Protein AF-A0A1J9Q4S0-F1 (afdb_monomer)

Mean predicted aligned error: 16.77 Å

Radius of gyration: 26.94 Å; Cα contacts (8 Å, |Δi|>4): 151; chains: 1; bounding box: 65×68×78 Å

Sequence (137 aa):
MNNRLQGSQPGSHLQGAFRLENVSTGARTVMIIFKAREKEKWIDTYKMIINPSEPSDRSMVERMAKKNARNQQATFYDKNLKLITPAQCLDTVIKDEINTVFMTFGGVLNVNEEMVASMSQNTNSERKQERKIKCCV

Organism: NCBI:txid1447872

Secondary structure (DSSP, 8-state):
-----------------------SSS---EEEEEEEEETTEEEEEEEEEE-TT-HHHHHHHHHHHHHHHHHH-EEEE-TT--EE-TTHHHHHHHHHS--EEEEEE-S-----TTTTTT-------------------

pLDDT: mean 73.54, std 23.04, range [34.03, 98.12]

Solvent-accessible surface area (backbone atoms only — not comparable to full-atom values): 9020 Å² total; per-residue (Å²): 141,87,84,89,83,90,78,81,86,79,78,95,71,94,72,91,69,88,73,82,77,86,83,80,82,96,71,73,67,47,62,40,34,34,24,36,58,54,94,94,42,77,41,85,71,46,78,45,80,34,36,78,89,38,68,68,42,49,49,49,53,27,52,52,40,48,50,38,32,70,78,42,40,40,45,41,20,44,92,85,67,46,81,48,54,45,80,43,55,62,60,51,22,66,74,66,69,68,32,45,35,38,32,40,62,70,50,84,81,72,76,51,95,59,78,74,77,67,78,68,68,86,82,72,81,85,87,84,90,76,84,84,83,82,77,88,133

Foldseek 3Di:
DDDDDDDDDDDDDDDDDPPPPDPDDDFDWAKAFEWEDDPPDTHGDDIDTAGPVDVVRLVVQLVVQVCCCPPQVKWKAAPVRDTDHSSCSVVSCVVVVPSYIYIYGPPPPPPPVCPVVPVDDDPDDDDDDDDPDDDDD

Nearest PDB structures (foldseek):
  8ohd-assembly1_D  TM=5.954E-01  e=1.541E-02  Homo sapiens
  8tyy-assembly1_A  TM=4.791E-01  e=4.625E-02  Ensifer aridi
  1v5o-assembly1_A  TM=4.300E-01  e=1.388E-01  Mus musculus
  2n7d-assembly1_A  TM=4.710E-01  e=2.826E-01  Homo sapiens
  5y3t-assembly1_A  TM=4.853E-01  e=5.056E-01  Mus musculus

Structure (mmCIF, N/CA/C/O backbone):
data_AF-A0A1J9Q4S0-F1
#
_entry.id   AF-A0A1J9Q4S0-F1
#
loop_
_atom_site.group_PDB
_atom_site.id
_atom_site.type_symbol
_atom_site.label_atom_id
_atom_site.label_alt_id
_atom_site.label_comp_id
_atom_site.label_asym_id
_atom_site.label_entity_id
_atom_site.label_seq_id
_atom_site.pdbx_PDB_ins_code
_atom_site.Cartn_x
_atom_site.Cartn_y
_atom_site.Cartn_z
_atom_site.occupancy
_atom_site.B_iso_or_equiv
_atom_site.auth_seq_id
_atom_site.auth_comp_id
_atom_site.auth_asym_id
_atom_site.auth_atom_id
_atom_site.pdbx_PDB_model_num
ATOM 1 N N . MET A 1 1 ? 5.193 61.489 -31.996 1.00 43.75 1 MET A N 1
ATOM 2 C CA . MET A 1 1 ? 4.305 60.597 -32.771 1.00 43.75 1 MET A CA 1
ATOM 3 C C . MET A 1 1 ? 4.065 59.386 -31.899 1.00 43.75 1 MET A C 1
ATOM 5 O O . MET A 1 1 ? 4.974 58.602 -31.672 1.00 43.75 1 MET A O 1
ATOM 9 N N . ASN A 1 2 ? 2.883 59.344 -31.303 1.00 39.38 2 ASN A N 1
ATOM 10 C CA . ASN A 1 2 ? 2.501 58.446 -30.221 1.00 39.38 2 ASN A CA 1
ATOM 11 C C . ASN A 1 2 ? 1.472 57.496 -30.828 1.00 39.38 2 ASN A C 1
ATOM 13 O O . ASN A 1 2 ? 0.568 58.036 -31.447 1.00 39.38 2 ASN A O 1
ATOM 17 N N . ASN A 1 3 ? 1.606 56.173 -30.660 1.00 41.22 3 ASN A N 1
ATOM 18 C CA . ASN A 1 3 ? 0.576 55.123 -30.838 1.00 41.22 3 ASN A CA 1
ATOM 19 C C . ASN A 1 3 ? 1.169 53.804 -30.277 1.00 41.22 3 ASN A C 1
ATOM 21 O O . ASN A 1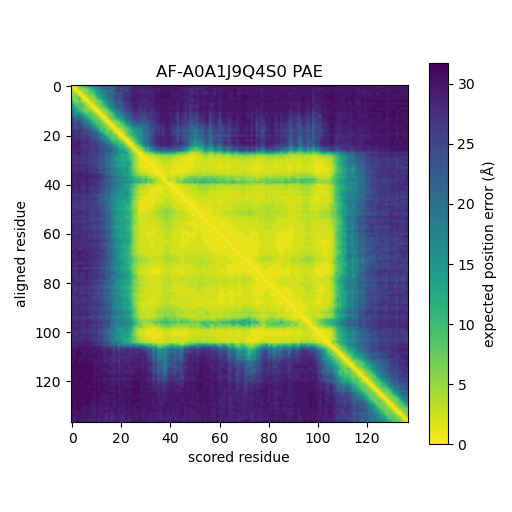 3 ? 2.129 53.290 -30.835 1.00 41.22 3 ASN A O 1
ATOM 25 N N . ARG A 1 4 ? 0.880 53.398 -29.031 1.00 46.50 4 ARG A N 1
ATOM 26 C CA . ARG A 1 4 ? -0.192 52.482 -28.571 1.00 46.50 4 ARG A CA 1
ATOM 27 C C . ARG A 1 4 ? -0.118 51.057 -29.153 1.00 46.50 4 ARG A C 1
ATOM 29 O O . ARG A 1 4 ? -0.639 50.808 -30.230 1.00 46.50 4 ARG A O 1
ATOM 36 N N . LEU A 1 5 ? 0.355 50.110 -28.339 1.00 50.00 5 LEU A N 1
ATOM 37 C CA . LEU A 1 5 ? -0.162 48.739 -28.303 1.00 50.00 5 LEU A CA 1
ATOM 38 C C . LEU A 1 5 ? -0.461 48.380 -26.843 1.00 50.00 5 LEU A C 1
ATOM 40 O O . LEU A 1 5 ? 0.433 48.250 -26.013 1.00 50.00 5 LEU A O 1
ATOM 44 N N . GLN A 1 6 ? -1.756 48.301 -26.543 1.00 51.53 6 GLN A N 1
ATOM 45 C CA . GLN A 1 6 ? -2.282 47.620 -25.369 1.00 51.53 6 GLN A CA 1
ATOM 46 C C . GLN A 1 6 ? -2.227 46.117 -25.656 1.00 51.53 6 GLN A C 1
ATOM 48 O O . GLN A 1 6 ? -2.715 45.678 -26.694 1.00 51.53 6 GLN A O 1
ATOM 53 N N . GLY A 1 7 ? -1.655 45.346 -24.738 1.00 41.56 7 GLY A N 1
ATOM 54 C CA . GLY A 1 7 ? -1.707 43.890 -24.737 1.00 41.56 7 GLY A CA 1
ATOM 55 C C . GLY A 1 7 ? -1.926 43.433 -23.305 1.00 41.56 7 GLY A C 1
ATOM 56 O O . GLY A 1 7 ? -1.049 43.584 -22.463 1.00 41.56 7 GLY A O 1
ATOM 57 N N . SER A 1 8 ? -3.145 42.989 -23.032 1.00 43.41 8 SER A N 1
ATOM 58 C CA . SER A 1 8 ? -3.701 42.660 -21.726 1.00 43.41 8 SER A CA 1
ATOM 59 C C . SER A 1 8 ? -2.884 41.629 -20.944 1.00 43.41 8 SER A C 1
ATOM 61 O O . SER A 1 8 ? -2.493 40.598 -21.485 1.00 43.41 8 SER A O 1
ATOM 63 N N . GLN A 1 9 ? -2.741 41.847 -19.634 1.00 55.47 9 GLN A N 1
ATOM 64 C CA . GLN A 1 9 ? -2.638 40.734 -18.692 1.00 55.47 9 GLN A CA 1
ATOM 65 C C . GLN A 1 9 ? -3.972 39.972 -18.674 1.00 55.47 9 GLN A C 1
ATOM 67 O O . GLN A 1 9 ? -5.029 40.586 -18.527 1.00 55.47 9 GLN A O 1
ATOM 72 N N . PRO A 1 10 ? -3.920 38.639 -18.698 1.00 50.66 10 PRO A N 1
ATOM 73 C CA . PRO A 1 10 ? -4.704 37.822 -17.789 1.00 50.66 10 PRO A CA 1
ATOM 74 C C . PRO A 1 10 ? -3.706 37.072 -16.897 1.00 50.66 10 PRO A C 1
ATOM 76 O O . PRO A 1 10 ? -2.730 36.494 -17.355 1.00 50.66 10 PRO A O 1
ATOM 79 N N . GLY A 1 11 ? -3.810 37.179 -15.582 1.00 36.50 11 GLY A N 1
ATOM 80 C CA . GLY A 1 11 ? -4.942 36.606 -14.876 1.00 36.50 11 GLY A CA 1
ATOM 81 C C . GLY A 1 11 ? -4.510 35.216 -14.436 1.00 36.50 11 GLY A C 1
ATOM 82 O O . GLY A 1 11 ? -4.615 34.247 -15.177 1.00 36.50 11 GLY A O 1
ATOM 83 N N . SER A 1 12 ? -3.963 35.155 -13.230 1.00 51.81 12 SER A N 1
ATOM 84 C CA . SER A 1 12 ? -3.743 33.929 -12.481 1.00 51.81 12 SER A CA 1
ATOM 85 C C . SER A 1 12 ? -5.009 33.068 -12.485 1.00 51.81 12 SER A C 1
ATOM 87 O O . SER A 1 12 ? -6.004 33.427 -11.855 1.00 51.81 12 SER A O 1
ATOM 89 N N . HIS A 1 13 ? -4.958 31.912 -13.141 1.00 49.53 13 HIS A N 1
ATOM 90 C CA . HIS A 1 13 ? -5.856 30.809 -12.836 1.00 49.53 13 HIS A CA 1
ATOM 91 C C . HIS A 1 13 ? -5.027 29.535 -12.729 1.00 49.53 13 HIS A C 1
ATOM 93 O O . HIS A 1 13 ? -4.618 28.931 -13.717 1.00 49.53 13 HIS A O 1
ATOM 99 N N . LEU A 1 14 ? -4.738 29.165 -11.484 1.00 54.69 14 LEU A N 1
ATOM 100 C CA . LEU A 1 14 ? -4.278 27.836 -11.125 1.00 54.69 14 LEU A CA 1
ATOM 101 C C . LEU A 1 14 ? -5.348 26.836 -11.576 1.00 54.69 14 LEU A C 1
ATOM 103 O O . LEU A 1 14 ? -6.363 26.675 -10.904 1.00 54.69 14 LEU A O 1
ATOM 107 N N . GLN A 1 15 ? -5.117 26.146 -12.689 1.00 43.56 15 GLN A N 1
ATOM 108 C CA . GLN A 1 15 ? -5.780 24.878 -12.954 1.00 43.56 15 GLN A CA 1
ATOM 109 C C . GLN A 1 15 ? -4.712 23.796 -12.929 1.00 43.56 15 GLN A C 1
ATOM 111 O O . GLN A 1 15 ? -3.897 23.657 -13.839 1.00 43.56 15 GLN A O 1
ATOM 116 N N . GLY A 1 16 ? -4.688 23.081 -11.806 1.00 50.78 16 GLY A N 1
ATOM 117 C CA . GLY A 1 16 ? -3.845 21.923 -11.605 1.00 50.78 16 GLY A CA 1
ATOM 118 C C . GLY A 1 16 ? -4.115 20.876 -12.676 1.00 50.78 16 GLY A C 1
ATOM 119 O O . GLY A 1 16 ? -5.166 20.247 -12.706 1.00 50.78 16 GLY A O 1
ATOM 120 N N . ALA A 1 17 ? -3.117 20.658 -13.513 1.00 41.38 17 ALA A N 1
ATOM 121 C CA . ALA A 1 17 ? -2.879 19.383 -14.148 1.00 41.38 17 ALA A CA 1
ATOM 122 C C . ALA A 1 17 ? -1.363 19.220 -14.185 1.00 41.38 17 ALA A C 1
ATOM 124 O O . ALA A 1 17 ? -0.691 19.759 -15.061 1.00 41.38 17 ALA A O 1
ATOM 125 N N . PHE A 1 18 ? -0.812 18.490 -13.215 1.00 45.09 18 PHE A N 1
ATOM 126 C CA . PHE A 1 18 ? 0.517 17.913 -13.374 1.00 45.09 18 PHE A CA 1
ATOM 127 C C . PHE A 1 18 ? 0.405 16.864 -14.485 1.00 45.09 18 PHE A C 1
ATOM 129 O O . PHE A 1 18 ? 0.200 15.680 -14.223 1.00 45.09 18 PHE A O 1
ATOM 136 N N . ARG A 1 19 ? 0.450 17.299 -15.748 1.00 51.28 19 ARG A N 1
ATOM 137 C CA . ARG A 1 19 ? 0.717 16.390 -16.855 1.00 51.28 19 ARG A CA 1
ATOM 138 C C . ARG A 1 19 ? 2.177 15.985 -16.709 1.00 51.28 19 ARG A C 1
ATOM 140 O O . ARG A 1 19 ? 3.077 16.758 -17.013 1.00 51.28 19 ARG A O 1
ATOM 147 N N . LEU A 1 20 ? 2.390 14.790 -16.166 1.00 51.81 20 LEU A N 1
ATOM 148 C CA . LEU A 1 20 ? 3.648 14.064 -16.291 1.00 51.81 20 LEU A CA 1
ATOM 149 C C . LEU A 1 20 ? 3.836 13.760 -17.782 1.00 51.81 20 LEU A C 1
ATOM 151 O O . LEU A 1 20 ? 3.408 12.719 -18.278 1.00 51.81 20 LEU A O 1
ATOM 155 N N . GLU A 1 21 ? 4.409 14.705 -18.522 1.00 46.03 21 GLU A N 1
ATOM 156 C CA . GLU A 1 21 ? 4.900 14.431 -19.866 1.00 46.03 21 GLU A CA 1
ATOM 157 C C . GLU A 1 21 ? 6.186 13.614 -19.739 1.00 46.03 21 GLU A C 1
ATOM 159 O O . GLU A 1 21 ? 7.279 14.130 -19.523 1.00 46.03 21 GLU A O 1
ATOM 164 N N . ASN A 1 22 ? 6.026 12.293 -19.825 1.00 53.22 22 ASN A N 1
ATOM 165 C CA . ASN A 1 22 ? 7.128 11.356 -19.979 1.00 53.22 22 ASN A CA 1
ATOM 166 C C . ASN A 1 22 ? 7.663 11.438 -21.412 1.00 53.22 22 ASN A C 1
ATOM 168 O O . ASN A 1 22 ? 7.254 10.668 -22.279 1.00 53.22 22 ASN A O 1
ATOM 172 N N . VAL A 1 23 ? 8.626 12.325 -21.646 1.00 51.47 23 VAL A N 1
ATOM 173 C CA . VAL A 1 23 ? 9.587 12.176 -22.743 1.00 51.47 23 VAL A CA 1
ATOM 174 C C . VAL A 1 23 ? 10.992 12.306 -22.170 1.00 51.47 23 VAL A C 1
ATOM 176 O O . VAL A 1 23 ? 11.527 13.396 -22.019 1.00 51.47 23 VAL A O 1
ATOM 179 N N . SER A 1 24 ? 11.566 11.157 -21.806 1.00 46.94 24 SER A N 1
ATOM 180 C CA . SER A 1 24 ? 12.912 10.732 -22.211 1.00 46.94 24 SER A CA 1
ATOM 181 C C . SER A 1 24 ? 13.267 9.412 -21.509 1.00 46.94 24 SER A C 1
ATOM 183 O O . SER A 1 24 ? 1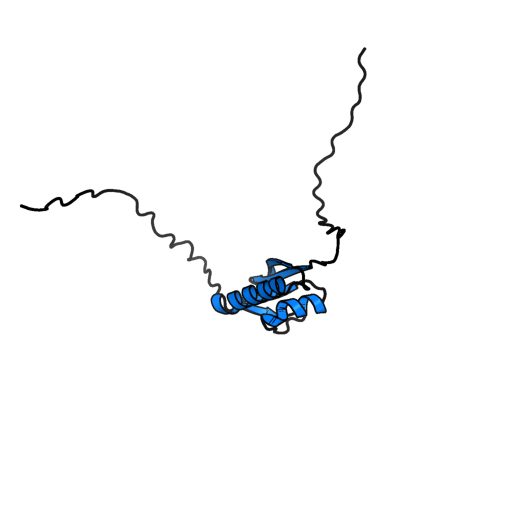3.461 9.367 -20.301 1.00 46.94 24 SER A O 1
ATOM 185 N N . THR A 1 25 ? 13.347 8.341 -22.302 1.00 49.34 25 THR A N 1
ATOM 186 C CA . THR A 1 25 ? 14.129 7.111 -22.062 1.00 49.34 25 THR A CA 1
ATOM 187 C C . THR A 1 25 ? 13.836 6.287 -20.786 1.00 49.34 25 THR A C 1
ATOM 189 O O . THR A 1 25 ? 14.422 6.480 -19.730 1.00 49.34 25 THR A O 1
ATOM 192 N N . GLY A 1 26 ? 13.006 5.243 -20.924 1.00 54.16 26 GLY A N 1
ATOM 193 C CA . GLY A 1 26 ? 13.203 3.956 -20.227 1.00 54.16 26 GLY A CA 1
ATOM 194 C C . GLY A 1 26 ? 12.663 3.748 -18.802 1.00 54.16 26 GLY A C 1
ATOM 195 O O . GLY A 1 26 ? 12.557 2.595 -18.393 1.00 54.16 26 GLY A O 1
ATOM 196 N N . ALA A 1 27 ? 12.260 4.781 -18.061 1.00 60.81 27 ALA A N 1
ATOM 197 C CA . ALA A 1 27 ? 11.777 4.631 -16.680 1.00 60.81 27 ALA A CA 1
ATOM 198 C C . ALA A 1 27 ? 10.376 5.234 -16.496 1.00 60.81 27 ALA A C 1
ATOM 200 O O . ALA A 1 27 ? 10.212 6.451 -16.457 1.00 60.81 27 ALA A O 1
ATOM 201 N N . ARG A 1 28 ? 9.341 4.390 -16.373 1.00 81.50 28 ARG A N 1
ATOM 202 C CA . ARG A 1 28 ? 7.988 4.849 -16.015 1.00 81.50 28 ARG A CA 1
ATOM 203 C C . ARG A 1 28 ? 7.920 5.029 -14.501 1.00 81.50 28 ARG A C 1
ATOM 205 O O . ARG A 1 28 ? 7.835 4.047 -13.772 1.00 81.50 28 ARG A O 1
ATOM 212 N N . THR A 1 29 ? 7.960 6.270 -14.032 1.00 88.06 29 THR A N 1
ATOM 213 C CA . THR A 1 29 ? 7.721 6.579 -12.620 1.00 88.06 29 THR A CA 1
ATOM 214 C C . THR A 1 29 ? 6.226 6.534 -12.303 1.00 88.06 29 THR A C 1
ATOM 216 O O . THR A 1 29 ? 5.382 6.893 -13.126 1.00 88.06 29 THR A O 1
ATOM 219 N N . VAL A 1 30 ? 5.889 6.073 -11.100 1.00 89.00 30 VAL A N 1
ATOM 220 C CA . VAL A 1 30 ? 4.528 6.036 -10.560 1.00 89.00 30 VAL A CA 1
ATOM 221 C C . VAL A 1 30 ? 4.498 6.769 -9.225 1.00 89.00 30 VAL A C 1
ATOM 223 O O . VAL A 1 30 ? 5.447 6.705 -8.442 1.00 89.00 30 VAL A O 1
ATOM 226 N N . MET A 1 31 ? 3.411 7.487 -8.959 1.00 93.12 31 MET A N 1
ATOM 227 C CA . MET A 1 31 ? 3.181 8.111 -7.659 1.00 93.12 31 MET A CA 1
ATOM 228 C C . MET A 1 31 ? 2.339 7.169 -6.809 1.00 93.12 31 MET A C 1
ATOM 230 O O . MET A 1 31 ? 1.191 6.919 -7.146 1.00 93.12 31 MET A O 1
ATOM 234 N N . ILE A 1 32 ? 2.884 6.688 -5.699 1.00 94.69 32 ILE A N 1
ATOM 235 C CA . ILE A 1 32 ? 2.164 5.881 -4.713 1.00 94.69 32 ILE A CA 1
ATOM 236 C C . ILE A 1 32 ? 1.667 6.779 -3.593 1.00 94.69 32 ILE A C 1
ATOM 238 O O . ILE A 1 32 ? 2.435 7.564 -3.036 1.00 94.69 32 ILE A O 1
ATOM 242 N N . ILE A 1 33 ? 0.395 6.628 -3.241 1.00 96.12 33 ILE A N 1
ATOM 243 C CA . ILE A 1 33 ? -0.266 7.357 -2.164 1.00 96.12 33 ILE A CA 1
ATOM 244 C C . ILE A 1 33 ? -0.647 6.370 -1.060 1.00 96.12 33 ILE A C 1
ATOM 246 O O . ILE A 1 33 ? -1.406 5.434 -1.286 1.00 96.12 33 ILE A O 1
ATOM 250 N N . PHE A 1 34 ? -0.162 6.597 0.156 1.00 96.56 34 PHE A N 1
ATOM 251 C CA . PHE A 1 34 ? -0.639 5.899 1.347 1.00 96.56 34 PHE A CA 1
ATOM 252 C C . PHE A 1 34 ? -1.699 6.751 2.026 1.00 96.56 34 PHE A C 1
ATOM 254 O O . PHE A 1 34 ? -1.409 7.884 2.417 1.00 96.56 34 PHE A O 1
ATOM 261 N N . LYS A 1 35 ? -2.906 6.207 2.182 1.00 95.94 35 LYS A N 1
ATOM 262 C CA . LYS A 1 35 ? -4.014 6.881 2.855 1.00 95.94 35 LYS A CA 1
ATOM 263 C C . LYS A 1 35 ? -4.248 6.301 4.239 1.00 95.94 35 LYS A C 1
ATOM 265 O O . LYS A 1 35 ? -4.605 5.128 4.343 1.00 95.94 35 LYS A O 1
ATOM 270 N N . ALA A 1 36 ? -4.094 7.106 5.286 1.00 94.81 36 ALA A N 1
ATOM 271 C CA . ALA A 1 36 ? -4.482 6.706 6.633 1.00 94.81 36 ALA A CA 1
ATOM 272 C C . ALA A 1 36 ? -5.977 6.923 6.868 1.00 94.81 36 ALA A C 1
ATOM 274 O O . ALA A 1 36 ? -6.579 7.865 6.339 1.00 94.81 36 ALA A O 1
ATOM 275 N N . ARG A 1 37 ? -6.579 6.065 7.693 1.00 91.06 37 ARG A N 1
ATOM 276 C CA . ARG A 1 37 ? -7.908 6.315 8.248 1.00 91.06 37 ARG A CA 1
ATOM 277 C C . ARG A 1 37 ? -7.792 7.281 9.422 1.00 91.06 37 ARG A C 1
ATOM 279 O O . ARG A 1 37 ? -7.262 6.917 10.468 1.00 91.06 37 ARG A O 1
ATOM 286 N N . GLU A 1 38 ? -8.346 8.474 9.267 1.00 87.25 38 GLU A N 1
ATOM 287 C CA . GLU A 1 38 ? -8.515 9.440 10.349 1.00 87.25 38 GLU A CA 1
ATOM 288 C C . GLU A 1 38 ? -10.007 9.663 10.583 1.00 87.25 38 GLU A C 1
ATOM 290 O O . GLU A 1 38 ? -10.723 10.152 9.702 1.00 87.25 38 GLU A O 1
ATOM 295 N N . LYS A 1 39 ? -10.494 9.284 11.772 1.00 83.31 39 LYS A N 1
ATOM 296 C CA . LYS A 1 39 ? -11.929 9.263 12.097 1.00 83.31 39 LYS A CA 1
ATOM 297 C C . LYS A 1 39 ? -12.703 8.482 11.019 1.00 83.31 39 LYS A C 1
ATOM 299 O O . LYS A 1 39 ? -12.535 7.271 10.868 1.00 83.31 39 LYS A O 1
ATOM 304 N N . GLU A 1 40 ? -13.501 9.187 10.219 1.00 84.19 40 GLU A N 1
ATOM 305 C CA . GLU A 1 40 ? -14.338 8.619 9.164 1.00 84.19 40 GLU A CA 1
ATOM 306 C C . GLU A 1 40 ? -13.842 8.903 7.736 1.00 84.19 40 GLU A C 1
ATOM 308 O O . GLU A 1 40 ? -14.532 8.596 6.759 1.00 84.19 40 GLU A O 1
ATOM 313 N N . LYS A 1 41 ? -12.634 9.456 7.581 1.00 90.50 41 LYS A N 1
ATOM 314 C CA . LYS A 1 41 ? -12.090 9.860 6.279 1.00 90.50 41 LYS A CA 1
ATOM 315 C C . LYS A 1 41 ? -10.747 9.196 5.996 1.00 90.50 41 LYS A C 1
ATOM 317 O O . LYS A 1 41 ? -9.980 8.880 6.898 1.00 90.50 41 LYS A O 1
ATOM 322 N N . TRP A 1 42 ? -10.487 8.967 4.713 1.00 92.25 42 TRP A N 1
ATOM 323 C CA . TRP A 1 42 ? -9.189 8.517 4.217 1.00 92.25 42 TRP A CA 1
ATOM 324 C C . TRP A 1 42 ? -8.386 9.736 3.777 1.00 92.25 42 TRP A C 1
ATOM 326 O O . TRP A 1 42 ? -8.817 10.446 2.867 1.00 92.25 42 TRP A O 1
ATOM 336 N N . ILE A 1 43 ? -7.248 9.978 4.423 1.00 93.94 43 ILE A N 1
ATOM 337 C CA . ILE A 1 43 ? -6.408 11.159 4.202 1.00 93.94 43 ILE A CA 1
ATOM 338 C C . ILE A 1 43 ? -5.072 10.722 3.609 1.00 93.94 43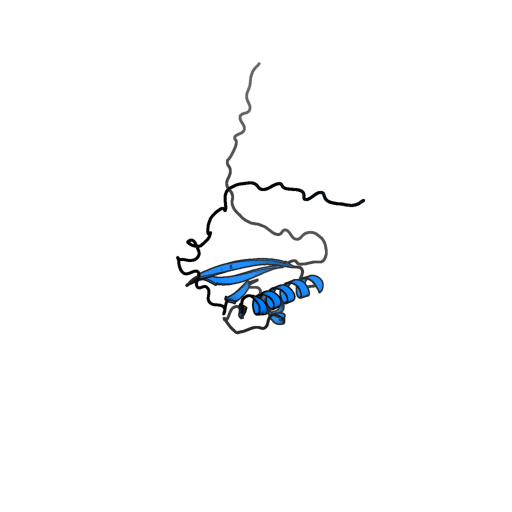 ILE A C 1
ATOM 340 O O . ILE A 1 43 ? -4.483 9.752 4.076 1.00 93.94 43 ILE A O 1
ATOM 344 N N . ASP A 1 44 ? -4.590 11.429 2.586 1.00 95.38 44 ASP A N 1
ATOM 345 C CA . ASP A 1 44 ? -3.263 11.203 2.009 1.00 95.38 44 ASP A CA 1
ATOM 346 C C . ASP A 1 44 ? -2.178 11.490 3.062 1.00 95.38 44 ASP A C 1
ATOM 348 O O . ASP A 1 44 ? -1.950 12.641 3.424 1.00 95.38 44 ASP A O 1
ATOM 352 N N . THR A 1 45 ? -1.486 10.457 3.533 1.00 95.31 45 THR A N 1
ATOM 353 C CA . THR A 1 45 ? -0.469 10.566 4.591 1.00 95.31 45 THR A CA 1
ATOM 354 C C . THR A 1 45 ? 0.945 10.553 4.028 1.00 95.31 45 THR A C 1
ATOM 356 O O . THR A 1 45 ? 1.787 11.345 4.442 1.00 95.31 45 THR A O 1
ATOM 359 N N . TYR A 1 46 ? 1.219 9.673 3.060 1.00 95.44 46 TYR A N 1
ATOM 360 C CA . TYR A 1 46 ? 2.517 9.608 2.387 1.00 95.44 46 TYR A CA 1
ATOM 361 C C . TYR A 1 46 ? 2.333 9.581 0.877 1.00 95.44 46 TYR A C 1
ATOM 363 O O . TYR A 1 46 ? 1.438 8.910 0.366 1.00 95.44 46 TYR A O 1
ATOM 371 N N . LYS A 1 47 ? 3.208 10.292 0.165 1.00 95.50 47 LYS A N 1
ATOM 372 C CA . LYS A 1 47 ? 3.283 10.288 -1.298 1.00 95.50 47 LYS A CA 1
ATOM 373 C C . LYS A 1 47 ? 4.714 9.988 -1.703 1.00 95.50 47 LYS A C 1
ATOM 375 O O . LYS A 1 47 ? 5.637 10.627 -1.205 1.00 95.50 47 LYS A O 1
ATOM 380 N N . MET A 1 48 ? 4.898 9.004 -2.571 1.00 94.50 48 MET A N 1
ATOM 381 C CA . MET A 1 48 ? 6.214 8.562 -3.022 1.00 94.50 48 MET A CA 1
ATOM 382 C C . MET A 1 48 ? 6.205 8.464 -4.540 1.00 94.50 48 MET A C 1
ATOM 384 O O . MET A 1 48 ? 5.378 7.749 -5.096 1.00 94.50 48 MET A O 1
ATOM 388 N N . ILE A 1 49 ? 7.110 9.174 -5.208 1.00 93.75 49 ILE A N 1
ATOM 389 C CA . ILE A 1 49 ? 7.369 8.975 -6.636 1.00 93.75 49 ILE A CA 1
ATOM 390 C C . ILE A 1 49 ? 8.464 7.925 -6.729 1.00 93.75 49 ILE A C 1
ATOM 392 O O . ILE A 1 49 ? 9.530 8.102 -6.145 1.00 93.75 49 ILE A O 1
ATOM 396 N N . ILE A 1 50 ? 8.177 6.830 -7.418 1.00 92.44 50 ILE A N 1
ATOM 397 C CA . ILE A 1 50 ? 9.075 5.685 -7.523 1.00 92.44 50 ILE A CA 1
ATOM 398 C C . ILE A 1 50 ? 9.121 5.172 -8.955 1.00 92.44 50 ILE A C 1
ATOM 400 O O . ILE A 1 50 ? 8.123 5.231 -9.668 1.00 92.44 50 ILE A O 1
ATOM 404 N N . ASN A 1 51 ? 10.252 4.624 -9.376 1.00 92.06 51 ASN A N 1
ATOM 405 C CA . ASN A 1 51 ? 10.325 3.763 -10.544 1.00 92.06 51 ASN A CA 1
ATOM 406 C C . ASN A 1 51 ? 10.149 2.304 -10.087 1.00 92.06 51 ASN A C 1
ATOM 408 O O . ASN A 1 51 ? 11.040 1.767 -9.430 1.00 92.06 51 ASN A O 1
ATOM 412 N N . PRO A 1 52 ? 9.040 1.622 -10.433 1.00 88.69 52 PRO A N 1
ATOM 413 C CA . PRO A 1 52 ? 8.836 0.225 -10.066 1.00 88.69 52 PRO A CA 1
ATOM 414 C C . PRO A 1 52 ? 9.971 -0.695 -10.516 1.00 88.69 52 PRO A C 1
ATOM 416 O O . PRO A 1 52 ? 10.259 -1.677 -9.838 1.00 88.69 52 PRO A O 1
ATOM 419 N N . SER A 1 53 ? 10.619 -0.399 -11.642 1.00 89.62 53 SER A N 1
ATOM 420 C CA . SER A 1 53 ? 11.718 -1.215 -12.162 1.00 89.62 53 SER A CA 1
ATOM 421 C C . SER A 1 53 ? 13.000 -1.092 -11.334 1.00 89.62 53 SER A C 1
ATOM 423 O O . SER A 1 53 ? 13.832 -1.991 -11.408 1.00 89.62 53 SER A O 1
ATOM 425 N N . GLU A 1 54 ? 13.149 -0.040 -10.519 1.00 92.31 54 GLU A N 1
ATOM 426 C CA . GLU A 1 54 ? 14.333 0.171 -9.682 1.00 92.31 54 GLU A CA 1
ATOM 427 C C . GLU A 1 54 ? 14.203 -0.563 -8.341 1.00 92.31 54 GLU A C 1
ATOM 429 O O . GLU A 1 54 ? 13.339 -0.224 -7.522 1.00 92.31 54 GLU A O 1
ATOM 434 N N . PRO A 1 55 ? 15.083 -1.535 -8.037 1.00 93.31 55 PRO A N 1
ATOM 435 C CA . PRO A 1 55 ? 15.033 -2.271 -6.775 1.00 93.31 55 PRO A CA 1
ATOM 436 C C . PRO A 1 55 ? 15.184 -1.376 -5.537 1.00 93.31 55 PRO A C 1
ATOM 438 O O . PRO A 1 55 ? 14.602 -1.672 -4.490 1.00 93.31 55 PRO A O 1
ATOM 441 N N . SER A 1 56 ? 15.943 -0.278 -5.645 1.00 94.88 56 SER A N 1
ATOM 442 C CA . SER A 1 56 ? 16.104 0.712 -4.573 1.00 94.88 56 SER A CA 1
ATOM 443 C C . SER A 1 56 ? 14.768 1.317 -4.168 1.00 94.88 56 SER A C 1
ATOM 445 O O . SER A 1 56 ? 14.469 1.416 -2.978 1.00 94.88 56 SER A O 1
ATOM 447 N N . ASP A 1 57 ? 13.939 1.652 -5.150 1.00 94.00 57 ASP A N 1
ATOM 448 C CA . ASP A 1 57 ? 12.659 2.306 -4.933 1.00 94.00 57 ASP A CA 1
ATOM 449 C C . ASP A 1 57 ? 11.645 1.336 -4.337 1.00 94.00 57 ASP A C 1
ATOM 451 O O . ASP A 1 57 ? 10.951 1.681 -3.375 1.00 94.00 57 ASP A O 1
ATOM 455 N N . ARG A 1 58 ? 11.637 0.079 -4.808 1.00 93.88 58 ARG A N 1
ATOM 456 C CA . ARG A 1 58 ? 10.853 -0.991 -4.167 1.00 93.88 58 ARG A CA 1
ATOM 457 C C . ARG A 1 58 ? 11.260 -1.156 -2.701 1.00 93.88 58 ARG A C 1
ATOM 459 O O . ARG A 1 58 ? 10.403 -1.192 -1.815 1.00 93.88 58 ARG A O 1
ATOM 466 N N . SER A 1 59 ? 12.568 -1.181 -2.430 1.00 95.88 59 SER A N 1
ATOM 467 C CA . SER A 1 59 ? 13.105 -1.298 -1.071 1.00 95.88 59 SER A CA 1
ATOM 468 C C . SER A 1 59 ? 12.721 -0.109 -0.186 1.00 95.88 59 SER A C 1
ATOM 470 O O . SER A 1 59 ? 12.418 -0.295 0.993 1.00 95.88 59 SER A O 1
ATOM 472 N N . MET A 1 60 ? 12.692 1.113 -0.728 1.00 96.62 60 MET A N 1
ATOM 473 C CA . MET A 1 60 ? 12.258 2.304 0.010 1.00 96.62 60 MET A CA 1
ATOM 474 C C . MET A 1 60 ? 10.798 2.201 0.457 1.00 96.62 60 MET A C 1
ATOM 476 O O . MET A 1 60 ? 10.508 2.454 1.629 1.00 96.62 60 MET A O 1
ATOM 480 N N . VAL A 1 61 ? 9.896 1.784 -0.438 1.00 96.31 61 VAL A N 1
ATOM 481 C CA . VAL A 1 61 ? 8.468 1.592 -0.123 1.00 96.31 61 VAL A CA 1
ATOM 482 C C . VAL A 1 61 ? 8.298 0.550 0.983 1.00 96.31 61 VAL A C 1
ATOM 484 O O . VAL A 1 61 ? 7.622 0.798 1.984 1.00 96.31 61 VAL A O 1
ATOM 487 N N . GLU A 1 62 ? 8.971 -0.593 0.856 1.00 97.44 62 GLU A N 1
ATOM 488 C CA . GLU A 1 62 ? 8.893 -1.664 1.847 1.00 97.44 62 GLU A CA 1
ATOM 489 C C . GLU A 1 62 ? 9.472 -1.238 3.207 1.00 97.44 62 GLU A C 1
ATOM 491 O O . GLU A 1 62 ? 8.871 -1.502 4.251 1.00 97.44 62 GLU A O 1
ATOM 496 N N . ARG A 1 63 ? 10.625 -0.552 3.228 1.00 97.94 63 ARG A N 1
ATOM 497 C CA . ARG A 1 63 ? 11.244 -0.038 4.464 1.00 97.94 63 ARG A CA 1
ATOM 498 C C . ARG A 1 63 ? 10.340 0.964 5.167 1.00 97.94 63 ARG A C 1
ATOM 500 O O . ARG A 1 63 ? 10.209 0.902 6.390 1.00 97.94 63 ARG A O 1
ATOM 507 N N . MET A 1 64 ? 9.702 1.853 4.409 1.00 97.44 64 MET A N 1
ATOM 508 C CA . MET A 1 64 ? 8.740 2.813 4.939 1.00 97.44 64 MET A CA 1
ATOM 509 C C . MET A 1 64 ? 7.544 2.097 5.572 1.00 97.44 64 MET A C 1
ATOM 511 O O . MET A 1 64 ? 7.210 2.356 6.730 1.00 97.44 64 MET A O 1
ATOM 515 N N . ALA A 1 65 ? 6.944 1.139 4.865 1.00 97.31 65 ALA A N 1
ATOM 516 C CA . ALA A 1 65 ? 5.821 0.364 5.382 1.00 97.31 65 ALA A CA 1
ATOM 517 C C . ALA A 1 65 ? 6.211 -0.454 6.629 1.00 97.31 65 ALA A C 1
ATOM 519 O O . ALA A 1 65 ? 5.520 -0.404 7.646 1.00 97.31 65 ALA A O 1
ATOM 520 N N . LYS A 1 66 ? 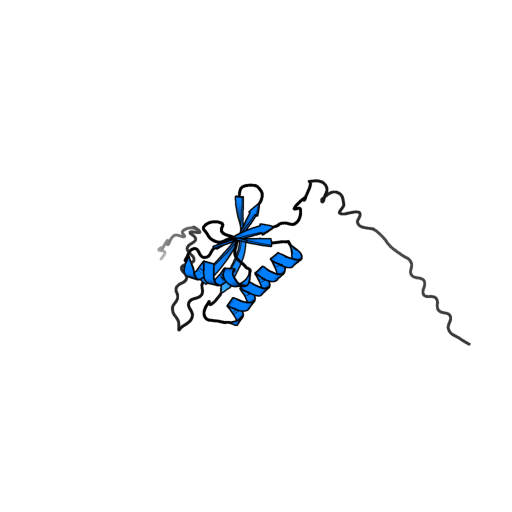7.375 -1.120 6.622 1.00 98.12 66 LYS A N 1
ATOM 521 C CA . LYS A 1 66 ? 7.917 -1.845 7.787 1.00 98.12 66 LYS A CA 1
ATOM 522 C C . LYS A 1 66 ? 8.151 -0.930 8.989 1.00 98.12 66 LYS A C 1
ATOM 524 O O . LYS A 1 66 ? 7.847 -1.321 10.113 1.00 98.12 66 LYS A O 1
ATOM 529 N N . LYS A 1 67 ? 8.690 0.275 8.777 1.00 96.75 67 LYS A N 1
ATOM 530 C CA . LYS A 1 67 ? 8.922 1.253 9.850 1.00 96.75 67 LYS A CA 1
ATOM 531 C C . LYS A 1 67 ? 7.605 1.694 10.487 1.00 96.75 67 LYS A C 1
ATOM 533 O O . LYS A 1 67 ? 7.518 1.742 11.709 1.00 96.75 67 LYS A O 1
ATOM 538 N N . ASN A 1 68 ? 6.580 1.957 9.680 1.00 95.06 68 ASN A N 1
ATOM 539 C CA . ASN A 1 68 ? 5.258 2.341 10.176 1.00 95.06 68 ASN A CA 1
ATOM 540 C C . ASN A 1 68 ? 4.540 1.181 10.879 1.00 95.06 68 ASN A C 1
ATOM 542 O O . ASN A 1 68 ? 3.959 1.387 11.942 1.00 95.06 68 ASN A O 1
ATOM 546 N N . ALA A 1 69 ? 4.650 -0.046 10.361 1.00 95.25 69 ALA A N 1
ATOM 547 C CA . ALA A 1 69 ? 4.125 -1.237 11.032 1.00 95.25 69 ALA A CA 1
ATOM 548 C C . ALA A 1 69 ? 4.719 -1.409 12.436 1.00 95.25 69 ALA A C 1
ATOM 550 O O . ALA A 1 69 ? 4.002 -1.697 13.385 1.00 95.25 69 ALA A O 1
ATOM 551 N N . ARG A 1 70 ? 6.032 -1.193 12.583 1.00 94.44 70 ARG A N 1
ATOM 552 C CA . ARG A 1 70 ? 6.733 -1.354 13.866 1.00 94.44 70 ARG A CA 1
ATOM 553 C C . ARG A 1 70 ? 6.465 -0.206 14.834 1.00 94.44 70 ARG A C 1
ATOM 555 O O . ARG A 1 70 ? 6.164 -0.449 15.994 1.00 94.44 70 ARG A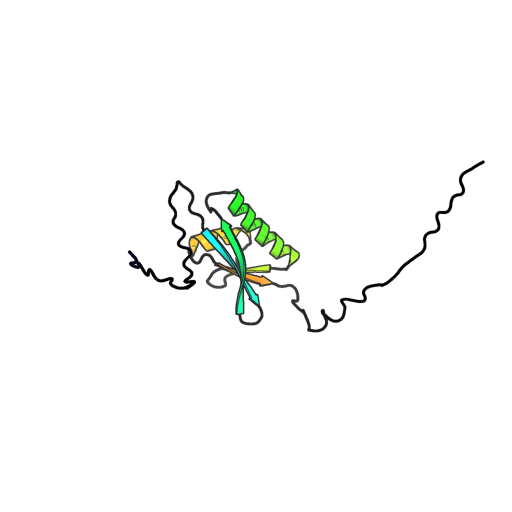 O 1
ATOM 562 N N . ASN A 1 71 ? 6.595 1.033 14.366 1.00 93.06 71 ASN A N 1
ATOM 563 C CA . ASN A 1 71 ? 6.621 2.201 15.250 1.00 93.06 71 ASN A CA 1
ATOM 564 C C . ASN A 1 71 ? 5.228 2.771 15.528 1.00 93.06 71 ASN A C 1
ATOM 566 O O . ASN A 1 71 ? 5.030 3.410 16.553 1.00 93.06 71 ASN A O 1
ATOM 570 N N . GLN A 1 72 ? 4.286 2.583 14.603 1.00 91.44 72 GLN A N 1
ATOM 571 C CA . GLN A 1 72 ? 2.942 3.169 14.663 1.00 91.44 72 GLN A CA 1
ATOM 572 C C . GLN A 1 72 ? 1.845 2.098 14.589 1.00 91.44 72 GLN A C 1
ATOM 574 O O . GLN A 1 72 ? 0.665 2.424 14.476 1.00 91.44 72 GLN A O 1
ATOM 579 N N . GLN A 1 73 ? 2.228 0.814 14.632 1.00 93.25 73 GLN A N 1
ATOM 580 C CA . GLN A 1 73 ? 1.310 -0.322 14.511 1.00 93.25 73 GLN A CA 1
ATOM 581 C C . GLN A 1 73 ? 0.441 -0.216 13.245 1.00 93.25 73 GLN A C 1
ATOM 583 O O . GLN A 1 73 ? -0.751 -0.522 13.256 1.00 93.25 73 GLN A O 1
ATOM 588 N N . ALA A 1 74 ? 1.027 0.291 12.155 1.00 94.81 74 ALA A N 1
ATOM 589 C CA . ALA A 1 74 ? 0.317 0.475 10.899 1.00 94.81 74 ALA A CA 1
ATOM 590 C C . ALA A 1 74 ? -0.033 -0.875 10.258 1.00 94.81 74 ALA A C 1
ATOM 592 O O . ALA A 1 74 ? 0.826 -1.740 10.079 1.00 94.81 74 ALA A O 1
ATOM 593 N N . THR A 1 75 ? -1.295 -1.015 9.872 1.00 96.12 75 THR A N 1
ATOM 594 C CA . THR A 1 75 ? -1.834 -2.143 9.109 1.00 96.12 75 THR A CA 1
ATOM 595 C C . THR A 1 75 ? -2.182 -1.659 7.707 1.00 96.12 75 THR A C 1
ATOM 597 O O . THR A 1 75 ? -2.731 -0.568 7.585 1.00 96.12 75 THR A O 1
ATOM 600 N N . PHE A 1 76 ? -1.858 -2.429 6.664 1.00 96.69 76 PHE A N 1
ATOM 601 C CA . PHE A 1 76 ? -1.983 -2.012 5.261 1.00 96.69 76 PHE A CA 1
ATOM 602 C C . PHE A 1 76 ? -3.040 -2.826 4.518 1.00 96.69 76 PHE A C 1
ATOM 604 O O . PHE A 1 76 ? -3.185 -4.024 4.761 1.00 96.69 76 PHE A O 1
ATOM 611 N N . TYR A 1 77 ? -3.730 -2.187 3.575 1.00 95.88 77 TYR A N 1
ATOM 612 C CA . TYR A 1 77 ? -4.808 -2.786 2.800 1.00 95.88 77 TYR A CA 1
ATOM 613 C C . TYR A 1 77 ? -4.754 -2.393 1.319 1.00 95.88 77 TYR A C 1
ATOM 615 O O . TYR A 1 77 ? -4.292 -1.304 0.962 1.00 95.88 77 TYR A O 1
ATOM 623 N N . ASP A 1 78 ? -5.261 -3.285 0.468 1.00 94.88 78 ASP A N 1
ATOM 624 C CA . ASP A 1 78 ? -5.479 -3.038 -0.960 1.00 94.88 78 ASP A CA 1
ATOM 625 C C . ASP A 1 78 ? -6.750 -2.204 -1.232 1.00 94.88 78 ASP A C 1
ATOM 627 O O . ASP A 1 78 ? -7.441 -1.755 -0.312 1.00 94.88 78 ASP A O 1
ATOM 631 N N . LYS A 1 79 ? -7.089 -2.010 -2.515 1.00 92.38 79 LYS A N 1
ATOM 632 C CA . LYS A 1 79 ? -8.297 -1.273 -2.934 1.00 92.38 79 LYS A CA 1
ATOM 633 C C . LYS A 1 79 ? -9.614 -1.889 -2.454 1.00 92.38 79 LYS A C 1
ATOM 635 O O . LYS A 1 79 ? -10.610 -1.182 -2.342 1.00 92.38 79 LYS A O 1
ATOM 640 N N . ASN A 1 80 ? -9.618 -3.193 -2.194 1.00 92.88 80 ASN A N 1
ATOM 641 C CA . ASN A 1 80 ? -10.768 -3.950 -1.712 1.00 92.88 80 ASN A CA 1
ATOM 642 C C . ASN A 1 80 ? -10.765 -4.056 -0.180 1.00 92.88 80 ASN A C 1
ATOM 644 O O . ASN A 1 80 ? -11.540 -4.828 0.380 1.00 92.88 80 ASN A O 1
ATOM 648 N N . LEU A 1 81 ? -9.884 -3.307 0.495 1.00 91.44 81 LEU A N 1
ATOM 649 C CA . LEU A 1 81 ? -9.663 -3.351 1.938 1.00 91.44 81 LEU A CA 1
ATOM 650 C C . LEU A 1 81 ? -9.203 -4.728 2.444 1.00 91.44 81 LEU A C 1
ATOM 652 O O . LEU A 1 81 ? -9.379 -5.064 3.616 1.00 91.44 81 LEU A O 1
ATOM 656 N N . LYS A 1 82 ? -8.570 -5.529 1.582 1.00 95.19 82 LYS A N 1
ATOM 657 C CA . LYS A 1 82 ? -7.928 -6.778 1.983 1.00 95.19 82 LYS A CA 1
ATOM 658 C C . LYS A 1 82 ? -6.569 -6.478 2.596 1.00 95.19 82 LYS A C 1
ATOM 660 O O . LYS A 1 82 ? -5.786 -5.715 2.037 1.00 95.19 82 LYS A O 1
ATOM 665 N N . LEU A 1 83 ? -6.276 -7.128 3.720 1.00 96.19 83 LEU A N 1
ATOM 666 C CA . LEU A 1 83 ? -4.989 -7.032 4.400 1.00 96.19 83 LEU A CA 1
ATOM 667 C C . LEU A 1 83 ? -3.829 -7.428 3.469 1.00 96.19 83 LEU A C 1
ATOM 669 O O . LEU A 1 83 ? -3.863 -8.494 2.849 1.00 96.19 83 LEU A O 1
ATOM 673 N N . ILE A 1 84 ? -2.789 -6.596 3.431 1.00 97.06 84 ILE A N 1
ATOM 674 C CA . ILE A 1 84 ? -1.544 -6.848 2.697 1.00 97.06 84 ILE A CA 1
ATOM 675 C C . ILE A 1 84 ? -0.323 -6.624 3.592 1.00 97.06 84 ILE A C 1
ATOM 677 O O . ILE A 1 84 ? -0.351 -5.868 4.564 1.00 97.06 84 ILE A O 1
ATOM 681 N N . THR A 1 85 ? 0.778 -7.293 3.262 1.00 97.19 85 THR A N 1
ATOM 682 C CA . THR A 1 85 ? 2.054 -7.118 3.969 1.00 97.19 85 THR A CA 1
ATOM 683 C C . THR A 1 85 ? 2.832 -5.910 3.429 1.00 97.19 85 THR A C 1
ATOM 685 O O . THR A 1 85 ? 2.647 -5.532 2.271 1.00 97.19 85 THR A O 1
ATOM 688 N N . PRO A 1 86 ? 3.777 -5.336 4.201 1.00 97.00 86 PRO A N 1
ATOM 689 C CA . PRO A 1 86 ? 4.648 -4.253 3.730 1.00 97.00 86 PRO A CA 1
ATOM 690 C C . PRO A 1 86 ? 5.359 -4.517 2.393 1.00 97.00 86 PRO A C 1
ATOM 692 O O . PRO A 1 86 ? 5.544 -3.592 1.608 1.00 97.00 86 PRO A O 1
ATOM 695 N N . ALA A 1 87 ? 5.742 -5.770 2.125 1.00 95.94 87 ALA A N 1
ATOM 696 C CA . ALA A 1 87 ? 6.390 -6.166 0.873 1.00 95.94 87 ALA A CA 1
ATOM 697 C C . ALA A 1 87 ? 5.431 -6.116 -0.330 1.00 95.94 87 ALA A C 1
ATOM 699 O O . ALA A 1 87 ? 5.858 -5.890 -1.454 1.00 95.94 87 ALA A O 1
ATOM 700 N N . GLN A 1 88 ? 4.127 -6.272 -0.091 1.00 95.88 88 GLN A N 1
ATOM 701 C CA . GLN A 1 88 ? 3.094 -6.297 -1.127 1.00 95.88 88 GLN A CA 1
ATOM 702 C C . GLN A 1 88 ? 2.539 -4.913 -1.475 1.00 95.88 88 GLN A C 1
ATOM 704 O O . GLN A 1 88 ? 1.797 -4.800 -2.450 1.00 95.88 88 GLN A O 1
ATOM 709 N N . CYS A 1 89 ? 2.872 -3.864 -0.714 1.00 95.12 89 CYS A N 1
ATOM 710 C CA . CYS A 1 89 ? 2.345 -2.513 -0.934 1.00 95.12 89 CYS A CA 1
ATOM 711 C C . CYS A 1 89 ? 2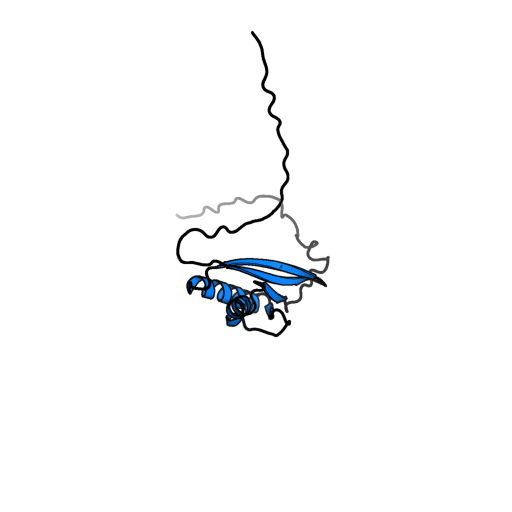.581 -2.028 -2.371 1.00 95.12 89 CYS A C 1
ATOM 713 O O . CYS A 1 89 ? 1.664 -1.523 -3.012 1.00 95.12 89 CYS A O 1
ATOM 715 N N . LEU A 1 90 ? 3.794 -2.224 -2.894 1.00 93.31 90 LEU A N 1
ATOM 716 C CA . LEU A 1 90 ? 4.131 -1.808 -4.252 1.00 93.31 90 LEU A CA 1
ATOM 717 C C . LEU A 1 90 ? 3.460 -2.688 -5.315 1.00 93.31 90 LEU A C 1
ATOM 719 O O . LEU A 1 90 ? 2.860 -2.174 -6.256 1.00 93.31 90 LEU A O 1
ATOM 723 N N . ASP A 1 91 ? 3.540 -4.008 -5.166 1.00 92.06 91 ASP A N 1
ATOM 724 C CA . ASP A 1 91 ? 3.017 -4.941 -6.170 1.00 92.06 91 ASP A CA 1
ATOM 725 C C . ASP A 1 91 ? 1.500 -4.814 -6.328 1.00 92.06 91 ASP A C 1
ATOM 727 O O . ASP A 1 91 ? 0.978 -4.871 -7.440 1.00 92.06 91 ASP A O 1
ATOM 731 N N . THR A 1 92 ? 0.799 -4.578 -5.217 1.00 91.19 92 THR A N 1
ATOM 732 C CA . THR A 1 92 ? -0.649 -4.342 -5.201 1.00 91.19 92 THR A CA 1
ATOM 733 C C . THR A 1 92 ? -0.999 -3.080 -5.979 1.00 91.19 92 THR A C 1
ATOM 735 O O . THR A 1 92 ? -1.886 -3.105 -6.824 1.00 91.19 92 THR A O 1
ATOM 738 N N . VAL A 1 93 ? -0.256 -1.995 -5.754 1.00 89.38 93 VAL A N 1
ATOM 739 C CA . VAL A 1 93 ? -0.453 -0.724 -6.457 1.00 89.38 93 VAL A CA 1
ATOM 740 C C . VAL A 1 93 ? -0.268 -0.872 -7.964 1.00 89.38 93 VAL A C 1
ATOM 742 O O . VAL A 1 93 ? -1.102 -0.386 -8.724 1.00 89.38 93 VAL A O 1
ATOM 745 N N . ILE A 1 94 ? 0.796 -1.555 -8.391 1.00 88.50 94 ILE A N 1
ATOM 746 C CA . ILE A 1 94 ? 1.077 -1.782 -9.814 1.00 88.50 94 ILE A CA 1
ATOM 747 C C . ILE A 1 94 ? -0.022 -2.639 -10.443 1.00 88.50 94 ILE A C 1
ATOM 749 O O . ILE A 1 94 ? -0.494 -2.326 -11.528 1.00 88.50 94 ILE A O 1
ATOM 753 N N . LYS A 1 95 ? -0.435 -3.712 -9.758 1.00 88.19 95 LYS A N 1
ATOM 754 C CA . LYS A 1 95 ? -1.457 -4.641 -10.250 1.00 88.19 95 LYS A CA 1
ATOM 755 C C . LYS A 1 95 ? -2.828 -3.986 -10.386 1.00 88.19 95 LYS A C 1
ATOM 757 O O . LYS A 1 95 ? -3.568 -4.304 -11.311 1.00 88.19 95 LYS A O 1
ATOM 762 N N . ASP A 1 96 ? -3.187 -3.140 -9.430 1.00 81.06 96 ASP A N 1
ATOM 763 C CA . ASP A 1 96 ? -4.509 -2.532 -9.373 1.00 81.06 96 ASP A CA 1
ATOM 764 C C . ASP A 1 96 ? -4.614 -1.231 -10.169 1.00 81.06 96 ASP A C 1
ATOM 766 O O . ASP A 1 96 ? -5.731 -0.775 -10.394 1.00 81.06 96 ASP A O 1
ATOM 770 N N . GLU A 1 97 ? -3.484 -0.633 -10.558 1.00 79.88 97 GLU A N 1
ATOM 771 C CA . GLU A 1 97 ? -3.374 0.658 -11.257 1.00 79.88 97 GLU A CA 1
ATOM 772 C C . GLU A 1 97 ? -4.000 1.854 -10.499 1.00 79.88 97 GLU A C 1
ATOM 774 O O . GLU A 1 97 ? -4.057 2.969 -11.010 1.00 79.88 97 GLU A O 1
ATOM 779 N N . ILE A 1 98 ? -4.426 1.664 -9.240 1.00 83.19 98 ILE A N 1
ATOM 780 C CA . ILE A 1 98 ? -5.067 2.703 -8.405 1.00 83.19 98 ILE A CA 1
ATOM 781 C C . ILE A 1 98 ? -4.036 3.574 -7.669 1.00 83.19 98 ILE A C 1
ATOM 783 O O . ILE A 1 98 ? -4.395 4.576 -7.044 1.00 83.19 98 ILE A O 1
ATOM 787 N N . ASN A 1 99 ? -2.738 3.250 -7.747 1.00 89.62 99 ASN A N 1
ATOM 788 C CA . ASN A 1 99 ? -1.669 4.081 -7.176 1.00 89.62 99 ASN A CA 1
ATOM 789 C C . ASN A 1 99 ? -1.834 4.386 -5.673 1.00 89.62 99 ASN A C 1
ATOM 791 O O . ASN A 1 99 ? -1.200 5.296 -5.144 1.00 89.62 99 ASN A O 1
ATOM 795 N N . THR A 1 100 ? -2.675 3.621 -4.969 1.00 94.31 100 THR A N 1
ATOM 796 C CA . THR A 1 100 ? -3.100 3.909 -3.597 1.00 94.31 100 THR A CA 1
ATOM 797 C C . THR A 1 100 ? -3.031 2.659 -2.727 1.00 94.31 100 THR A C 1
ATOM 799 O O . THR A 1 100 ? -3.517 1.601 -3.120 1.00 94.31 100 THR A O 1
ATOM 802 N N . VAL A 1 101 ? -2.478 2.809 -1.525 1.00 96.06 101 VAL A N 1
ATOM 803 C CA . VAL A 1 101 ? -2.507 1.828 -0.434 1.00 96.06 101 VAL A CA 1
ATOM 804 C C . VAL A 1 101 ? -3.265 2.441 0.737 1.00 96.06 101 VAL A C 1
ATOM 806 O O . VAL A 1 101 ? -3.020 3.590 1.104 1.00 96.06 101 VAL A O 1
ATOM 809 N N . PHE A 1 102 ? -4.168 1.685 1.349 1.00 95.94 102 PHE A N 1
ATOM 810 C CA . PHE A 1 102 ? -4.888 2.127 2.542 1.00 95.94 102 PHE A CA 1
ATOM 811 C C . PHE A 1 102 ? -4.169 1.640 3.798 1.00 95.94 102 PHE A C 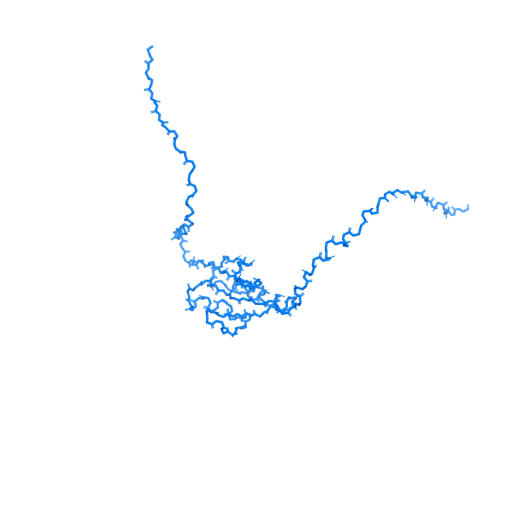1
ATOM 813 O O . PHE A 1 102 ? -3.572 0.567 3.792 1.00 95.94 102 PHE A O 1
ATOM 820 N N . MET A 1 103 ? -4.213 2.407 4.886 1.00 95.69 103 MET A N 1
ATOM 821 C CA . MET A 1 103 ? -3.622 1.987 6.153 1.00 95.69 103 MET A CA 1
ATOM 822 C C . MET A 1 103 ? -4.365 2.499 7.388 1.00 95.69 103 MET A C 1
ATOM 824 O O . MET A 1 103 ? -4.980 3.562 7.385 1.00 95.69 103 MET A O 1
ATOM 828 N N . THR A 1 104 ? -4.278 1.746 8.476 1.00 94.31 104 THR A N 1
ATOM 829 C CA . THR A 1 104 ? -4.816 2.123 9.790 1.00 94.31 104 THR A CA 1
ATOM 830 C C . THR A 1 104 ? -3.713 2.033 10.830 1.00 94.31 104 THR A C 1
ATOM 832 O O . THR A 1 104 ? -2.960 1.061 10.825 1.00 94.31 104 THR A O 1
ATOM 835 N N . PHE A 1 105 ? -3.629 2.999 11.740 1.00 91.88 105 PHE A N 1
ATOM 836 C CA . PHE A 1 105 ? -2.713 2.931 12.878 1.00 91.88 105 PHE A CA 1
ATOM 837 C C . PHE A 1 105 ? -3.391 2.207 14.044 1.00 91.88 105 PHE A C 1
ATOM 839 O O . PHE A 1 105 ? -4.494 2.572 14.440 1.00 91.88 105 PHE A O 1
ATOM 846 N N . GLY A 1 106 ? -2.753 1.150 14.552 1.00 74.94 106 GLY A N 1
ATOM 847 C CA . GLY A 1 106 ? -3.251 0.336 15.669 1.00 74.94 106 GLY A CA 1
ATOM 848 C C . GLY A 1 106 ? -2.830 0.840 17.052 1.00 74.94 106 GLY A C 1
ATOM 849 O O . GLY A 1 106 ? -3.303 0.327 18.062 1.00 74.94 106 GLY A O 1
ATOM 850 N N . GLY A 1 107 ? -1.958 1.850 17.114 1.00 62.81 107 GLY A N 1
ATOM 851 C CA . GLY A 1 107 ? -1.651 2.556 18.352 1.00 62.81 107 GLY A CA 1
ATOM 852 C C . GLY A 1 107 ? -2.762 3.549 18.667 1.00 62.81 107 GLY A C 1
ATOM 853 O O . GLY A 1 107 ? -3.254 4.226 17.767 1.00 62.81 107 GLY A O 1
ATOM 854 N N . VAL A 1 108 ? -3.151 3.640 19.937 1.00 48.91 108 VAL A N 1
ATOM 855 C CA . VAL A 1 108 ? -4.099 4.636 20.441 1.00 48.91 108 VAL A CA 1
ATOM 856 C C . VAL A 1 108 ? -3.674 6.033 19.966 1.00 48.91 108 VAL A C 1
ATOM 858 O O . VAL A 1 108 ? -2.785 6.655 20.537 1.00 48.91 108 VAL A O 1
ATOM 861 N N . LEU A 1 109 ? -4.337 6.551 18.933 1.00 52.31 109 LEU A N 1
ATOM 862 C CA . LEU A 1 109 ? -4.415 7.981 18.646 1.00 52.31 109 LEU A CA 1
ATOM 863 C C . LEU A 1 109 ? -5.413 8.608 19.639 1.00 52.31 109 LEU A C 1
ATOM 865 O O . LEU A 1 109 ? -6.376 9.254 19.240 1.00 52.31 109 LEU A O 1
ATOM 869 N N . ASN A 1 110 ? -5.190 8.436 20.948 1.00 47.25 110 ASN A N 1
ATOM 870 C CA . ASN A 1 110 ? -5.676 9.422 21.910 1.00 47.25 110 ASN A CA 1
ATOM 871 C C . ASN A 1 110 ? -4.670 10.565 21.858 1.00 47.25 110 ASN A C 1
ATOM 873 O O . ASN A 1 110 ? -3.798 10.691 22.709 1.00 47.25 110 ASN A O 1
ATOM 877 N N . VAL A 1 111 ? -4.819 11.427 20.858 1.00 48.09 111 VAL A N 1
ATOM 878 C CA . VAL A 1 111 ? -4.696 12.845 21.175 1.00 48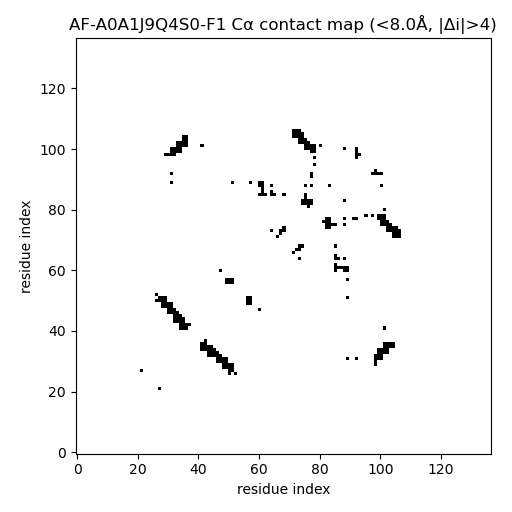.09 111 VAL A CA 1
ATOM 879 C C . VAL A 1 111 ? -6.070 13.234 21.698 1.00 48.09 111 VAL A C 1
ATOM 881 O O . VAL A 1 111 ? -6.911 13.787 20.995 1.00 48.09 111 VAL A O 1
ATOM 884 N N . ASN A 1 112 ? -6.337 12.812 22.931 1.00 46.91 112 ASN A N 1
ATOM 885 C CA . ASN A 1 112 ? -7.312 13.482 23.760 1.00 46.91 112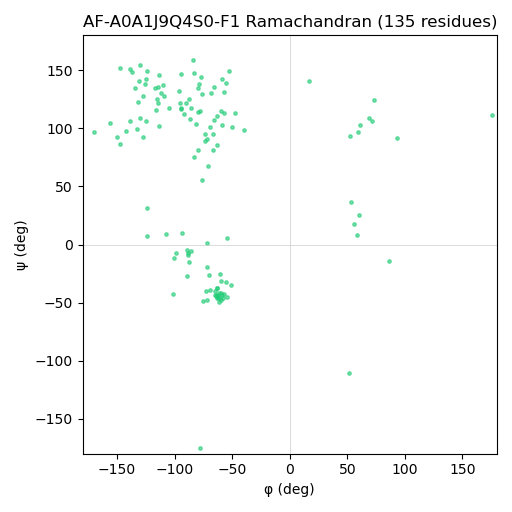 ASN A CA 1
ATOM 886 C C . ASN A 1 112 ? -6.849 14.936 23.909 1.00 46.91 112 ASN A C 1
ATOM 888 O O . ASN A 1 112 ? -5.656 15.229 23.996 1.00 46.91 112 ASN A O 1
ATOM 892 N N . GLU A 1 113 ? -7.822 15.833 23.917 1.00 50.22 113 GLU A N 1
ATOM 893 C CA . GLU A 1 113 ? -7.759 17.302 23.935 1.00 50.22 113 GLU A CA 1
ATOM 894 C C . GLU A 1 113 ? -6.924 17.914 25.093 1.00 50.22 113 GLU A C 1
ATOM 896 O O . GLU A 1 113 ? -6.825 19.126 25.230 1.00 50.22 113 GLU A O 1
ATOM 901 N N . GLU A 1 114 ? -6.249 17.082 25.892 1.00 46.94 114 GLU A N 1
ATOM 902 C CA . GLU A 1 114 ? -5.393 17.423 27.032 1.00 46.94 114 GLU A CA 1
ATOM 903 C C . GLU A 1 114 ? -3.879 17.385 26.708 1.00 46.94 114 GLU A C 1
ATOM 905 O O . GLU A 1 114 ? -3.070 17.913 27.467 1.00 46.94 114 GLU A O 1
ATOM 910 N N . MET A 1 115 ? -3.448 16.848 25.553 1.00 47.19 115 MET A N 1
ATOM 911 C CA . MET A 1 115 ? -2.016 16.822 25.171 1.00 47.19 115 MET A CA 1
ATOM 912 C C . MET A 1 115 ? -1.443 18.205 24.780 1.00 47.19 115 MET A C 1
ATOM 914 O O . MET A 1 115 ? -0.268 18.328 24.442 1.00 47.19 115 MET A O 1
ATOM 918 N N . VAL A 1 116 ? -2.257 19.262 24.844 1.00 50.44 116 VAL A N 1
ATOM 919 C CA . VAL A 1 116 ? -1.834 20.667 24.703 1.00 50.44 116 VAL A CA 1
ATOM 920 C C . VAL A 1 116 ? -1.666 21.388 26.046 1.00 50.44 116 VAL A C 1
ATOM 922 O O . VAL A 1 116 ? -1.120 22.488 26.070 1.00 50.44 116 VAL A O 1
ATOM 925 N N . ALA A 1 117 ? -2.039 20.775 27.175 1.00 50.00 117 ALA A N 1
ATOM 926 C CA . ALA A 1 117 ? -1.898 21.398 28.496 1.00 50.00 117 ALA A CA 1
ATOM 927 C C . ALA A 1 117 ? -0.541 21.126 29.179 1.00 50.00 117 ALA A C 1
ATOM 929 O O . ALA A 1 117 ? -0.259 21.682 30.237 1.00 50.00 117 ALA A O 1
ATOM 930 N N . SER A 1 118 ? 0.327 20.297 28.589 1.00 44.84 118 SER A N 1
ATOM 931 C CA . SER A 1 118 ? 1.643 19.951 29.157 1.00 44.84 118 SER A CA 1
ATOM 932 C C . SER A 1 118 ? 2.818 20.244 28.224 1.00 44.84 118 SER A C 1
ATOM 934 O O . SER A 1 118 ? 3.875 19.624 28.338 1.00 44.84 118 SER A O 1
ATOM 936 N N . MET A 1 119 ? 2.706 21.280 27.383 1.00 43.66 119 MET A N 1
ATOM 937 C CA . MET A 1 119 ? 3.885 22.106 27.085 1.00 43.66 119 MET A CA 1
ATOM 938 C C . MET A 1 119 ? 4.210 22.918 28.347 1.00 43.66 119 MET A C 1
ATOM 940 O O . MET A 1 119 ? 3.998 24.127 28.424 1.00 43.66 119 MET A O 1
ATOM 944 N N . SER A 1 120 ? 4.639 22.197 29.386 1.00 48.28 120 SER A N 1
ATOM 945 C CA . SER A 1 120 ? 5.042 22.744 30.669 1.00 48.28 120 SER A CA 1
ATOM 946 C C . SER A 1 120 ? 6.201 23.696 30.454 1.00 48.28 120 SER A C 1
ATOM 948 O O . SER A 1 120 ? 7.292 23.289 30.071 1.00 48.28 120 SER A O 1
ATOM 950 N N . GLN A 1 121 ? 5.916 24.958 30.757 1.00 49.50 121 GLN A N 1
ATOM 951 C CA . GLN A 1 121 ? 6.814 25.874 31.438 1.00 49.50 121 GLN A CA 1
ATOM 952 C C . GLN A 1 121 ? 8.199 25.987 30.801 1.00 49.50 121 GLN A C 1
ATOM 954 O O . GLN A 1 121 ? 9.150 25.303 31.170 1.00 49.50 121 GLN A O 1
ATOM 959 N N . ASN A 1 122 ? 8.314 26.982 29.922 1.00 44.78 122 ASN A N 1
ATOM 960 C CA . ASN A 1 122 ? 9.535 27.758 29.762 1.00 44.78 122 ASN A CA 1
ATOM 961 C C . ASN A 1 122 ? 10.154 28.014 31.150 1.00 44.78 122 ASN A C 1
ATOM 963 O O . ASN A 1 122 ? 9.718 28.920 31.865 1.00 44.78 122 ASN A O 1
ATOM 967 N N . THR A 1 123 ? 11.156 27.229 31.553 1.00 43.69 123 THR A N 1
ATOM 968 C CA . THR A 1 123 ? 11.993 27.566 32.704 1.00 43.69 123 THR A CA 1
ATOM 969 C C . THR A 1 123 ? 12.869 28.726 32.280 1.00 43.69 123 THR A C 1
ATOM 971 O O . THR A 1 123 ? 13.932 28.579 31.677 1.00 43.69 123 THR A O 1
ATOM 974 N N . ASN A 1 124 ? 12.311 29.896 32.541 1.00 42.88 124 ASN A N 1
ATOM 975 C CA . ASN A 1 124 ? 12.962 31.176 32.565 1.00 42.88 124 ASN A CA 1
ATOM 976 C C . ASN A 1 124 ? 14.197 31.148 33.485 1.00 42.88 124 ASN A C 1
ATOM 978 O O . ASN A 1 124 ? 14.193 30.505 34.531 1.00 42.88 124 ASN A O 1
ATOM 982 N N . SER A 1 125 ? 15.172 31.965 33.105 1.00 39.94 125 SER A N 1
ATOM 983 C CA . SER A 1 125 ? 16.135 32.644 33.970 1.00 39.94 125 SER A CA 1
ATOM 984 C C . SER A 1 125 ? 17.213 31.845 34.718 1.00 39.94 125 SER A C 1
ATOM 986 O O . SER A 1 125 ? 17.007 31.267 35.775 1.00 39.94 125 SER A O 1
ATOM 988 N N . GLU A 1 126 ? 18.433 32.051 34.218 1.00 44.81 126 GLU A N 1
ATOM 989 C CA . GLU A 1 126 ? 19.511 32.745 34.939 1.00 44.81 126 GLU A CA 1
ATOM 990 C C . GLU A 1 126 ? 20.256 32.067 36.110 1.00 44.81 126 GLU A C 1
ATOM 992 O O . GLU A 1 126 ? 19.747 31.836 37.198 1.00 44.81 126 GLU A O 1
ATOM 997 N N . ARG A 1 127 ? 21.583 32.035 35.898 1.00 48.66 127 ARG A N 1
ATOM 998 C CA . ARG A 1 127 ? 22.664 32.290 36.867 1.00 48.66 127 ARG A CA 1
ATOM 999 C C . ARG A 1 127 ? 22.925 31.236 37.953 1.00 48.66 127 ARG A C 1
ATOM 1001 O O . ARG A 1 127 ? 22.375 31.291 39.043 1.00 48.66 127 ARG A O 1
ATOM 1008 N N . LYS A 1 128 ? 24.029 30.498 37.767 1.00 39.53 128 LYS A N 1
ATOM 1009 C CA . LYS A 1 128 ? 25.170 30.625 38.695 1.00 39.53 128 LYS A CA 1
ATOM 1010 C C . LYS A 1 128 ? 26.490 30.196 38.054 1.00 39.53 128 LYS A C 1
ATOM 1012 O O . LYS A 1 128 ? 26.783 29.020 37.867 1.00 39.53 128 LYS A O 1
ATOM 1017 N N . GLN A 1 129 ? 27.286 31.201 37.719 1.00 47.38 129 GLN A N 1
ATOM 1018 C CA . GLN A 1 129 ? 28.709 31.088 37.456 1.00 47.38 129 GLN A CA 1
ATOM 1019 C C . GLN A 1 129 ? 29.409 31.001 38.816 1.00 47.38 129 GLN A C 1
ATOM 1021 O O . GLN A 1 129 ? 29.379 31.960 39.575 1.00 47.38 129 GLN A O 1
ATOM 1026 N N . GLU A 1 130 ? 30.039 29.874 39.130 1.00 43.72 130 GLU A N 1
ATOM 1027 C CA . GLU A 1 130 ? 31.102 29.840 40.136 1.00 43.72 130 GLU A CA 1
ATOM 1028 C C . GLU A 1 130 ? 32.085 28.730 39.765 1.00 43.72 130 GLU A C 1
ATOM 1030 O O . GLU A 1 130 ? 31.916 27.547 40.059 1.00 43.72 130 GLU A O 1
ATOM 1035 N N . ARG A 1 131 ? 33.112 29.135 39.015 1.00 48.28 131 ARG A N 1
ATOM 1036 C CA . ARG A 1 131 ? 34.288 28.319 38.733 1.00 48.28 131 ARG A CA 1
ATOM 1037 C C . ARG A 1 131 ? 35.023 28.109 40.058 1.00 48.28 131 ARG A C 1
ATOM 1039 O O . ARG A 1 131 ? 35.669 29.028 40.551 1.00 48.28 131 ARG A O 1
ATOM 1046 N N . LYS A 1 132 ? 34.956 26.900 40.621 1.00 44.09 132 LYS A N 1
ATOM 1047 C CA . LYS A 1 132 ? 35.909 26.449 41.643 1.00 44.09 132 LYS A CA 1
ATOM 1048 C C . LYS A 1 132 ? 37.286 26.325 40.991 1.00 44.09 132 LYS A C 1
ATOM 1050 O O . LYS A 1 132 ? 37.600 25.301 40.396 1.00 44.09 132 LYS A O 1
ATOM 1055 N N . ILE A 1 133 ? 38.106 27.366 41.103 1.00 50.03 133 ILE A N 1
ATOM 1056 C CA . ILE A 1 133 ? 39.554 27.229 40.951 1.00 50.03 133 ILE A CA 1
ATOM 1057 C C . ILE A 1 133 ? 40.097 26.857 42.327 1.00 50.03 133 ILE A C 1
ATOM 1059 O O . ILE A 1 133 ? 40.127 27.682 43.237 1.00 50.03 133 ILE A O 1
ATOM 1063 N N . LYS A 1 134 ? 40.521 25.604 42.481 1.00 51.34 134 LYS A N 1
ATOM 1064 C CA . LYS A 1 134 ? 41.541 25.244 43.465 1.00 51.34 134 LYS A CA 1
ATOM 1065 C C . LYS A 1 134 ? 42.352 24.073 42.914 1.00 51.34 134 LYS A C 1
ATOM 1067 O O . LYS A 1 134 ? 42.031 22.915 43.154 1.00 51.34 134 LYS A O 1
ATOM 1072 N N . CYS A 1 135 ? 43.375 24.407 42.133 1.00 34.03 135 CYS A N 1
ATOM 1073 C CA . CYS A 1 135 ? 44.504 23.527 41.851 1.00 34.03 135 CYS A CA 1
ATOM 1074 C C . CYS A 1 135 ? 45.732 24.090 42.585 1.00 34.03 135 CYS A C 1
ATOM 1076 O O . CYS A 1 135 ? 45.982 25.286 42.475 1.00 34.03 135 CYS A O 1
ATOM 1078 N N . CYS A 1 136 ? 46.372 23.201 43.359 1.00 39.34 136 CYS A N 1
ATOM 1079 C CA . CYS A 1 136 ? 47.785 23.036 43.768 1.00 39.34 136 CYS A CA 1
ATOM 1080 C C . CYS A 1 136 ? 48.755 24.231 43.588 1.00 39.34 136 CYS A C 1
ATOM 1082 O O . CYS A 1 136 ? 48.728 24.878 42.550 1.00 39.34 136 CYS A O 1
ATOM 1084 N N . VAL A 1 137 ? 49.693 24.549 44.492 1.00 39.75 137 VAL A N 1
ATOM 1085 C CA . VAL A 1 137 ? 50.491 23.786 45.482 1.00 39.75 137 VAL A CA 1
ATOM 1086 C C . VAL A 1 137 ? 50.741 24.676 46.699 1.00 39.75 137 VAL A C 1
ATOM 1088 O O . VAL A 1 137 ? 50.940 25.891 46.484 1.00 39.75 137 VAL A O 1
#